Protein AF-A0A255YZM2-F1 (afdb_monomer_lite)

Secondary structure (DSSP, 8-state):
---STTS---SSHHHHHHHHTSHHHHHHHHHHHTTPPP-HHHHHTS-HHHHHHHHHHHHHHHHHHHTT-------TTS--HHHHHHHHHHHHHHHTTPPP--TTS--

Structure (mmCIF, N/CA/C/O backbone):
data_AF-A0A255YZM2-F1
#
_entry.id   AF-A0A255YZM2-F1
#
loop_
_atom_site.group_PDB
_atom_site.id
_atom_site.type_symbol
_atom_site.label_atom_id
_atom_site.label_alt_id
_atom_site.label_comp_id
_atom_site.label_asym_id
_atom_site.label_entity_id
_atom_site.label_seq_id
_atom_site.pdbx_PDB_ins_code
_atom_site.Cartn_x
_atom_site.Cartn_y
_atom_site.Cartn_z
_atom_site.occupancy
_atom_site.B_iso_or_equiv
_atom_site.auth_seq_id
_atom_site.auth_comp_id
_atom_site.auth_asym_id
_atom_site.auth_atom_id
_atom_site.pdbx_PDB_model_num
ATOM 1 N N . MET A 1 1 ? 19.046 4.125 -0.893 1.00 39.25 1 MET A N 1
ATOM 2 C CA . MET A 1 1 ? 17.591 4.327 -0.760 1.00 39.25 1 MET A CA 1
ATOM 3 C C . MET A 1 1 ? 17.367 5.173 0.485 1.00 39.25 1 MET A C 1
ATOM 5 O O . MET A 1 1 ? 17.692 4.719 1.576 1.00 39.25 1 MET A O 1
ATOM 9 N N . VAL A 1 2 ? 16.984 6.440 0.321 1.00 31.77 2 VAL A N 1
ATOM 10 C CA . VAL A 1 2 ? 16.687 7.323 1.462 1.00 31.77 2 VAL A CA 1
ATOM 11 C C . VAL A 1 2 ? 15.406 6.790 2.112 1.00 31.77 2 VAL A C 1
ATOM 13 O O . VAL A 1 2 ? 14.467 6.491 1.371 1.00 31.77 2 VAL A O 1
ATOM 16 N N . PRO A 1 3 ? 15.345 6.611 3.444 1.00 42.59 3 PRO A N 1
ATOM 17 C CA . PRO A 1 3 ? 14.096 6.255 4.102 1.00 42.59 3 PRO A CA 1
ATOM 18 C C . PRO A 1 3 ? 13.027 7.264 3.702 1.00 42.59 3 PRO A C 1
ATOM 20 O O . PRO A 1 3 ? 13.294 8.463 3.633 1.00 42.59 3 PRO A O 1
ATOM 23 N N . ASN A 1 4 ? 11.822 6.781 3.429 1.00 47.44 4 ASN A N 1
ATOM 24 C CA . ASN A 1 4 ? 10.697 7.574 2.938 1.00 47.44 4 ASN A CA 1
ATOM 25 C C . ASN A 1 4 ? 10.107 8.511 4.027 1.00 47.44 4 ASN A C 1
ATOM 27 O O . ASN A 1 4 ? 8.896 8.704 4.118 1.00 47.44 4 ASN A O 1
ATOM 31 N N . ASP A 1 5 ? 10.960 9.053 4.900 1.00 44.81 5 ASP A N 1
ATOM 32 C CA . ASP A 1 5 ? 10.618 9.798 6.114 1.00 44.81 5 ASP A CA 1
ATOM 33 C C . ASP A 1 5 ? 10.133 11.226 5.811 1.00 44.81 5 ASP A C 1
ATOM 35 O O . ASP A 1 5 ? 9.517 11.864 6.665 1.00 44.81 5 ASP A O 1
ATOM 39 N N . THR A 1 6 ? 10.355 11.728 4.591 1.00 40.88 6 THR A N 1
ATOM 40 C CA . THR A 1 6 ? 9.929 13.066 4.144 1.00 40.88 6 THR A CA 1
ATOM 41 C C . THR A 1 6 ? 8.628 13.073 3.340 1.00 40.88 6 THR A C 1
ATOM 43 O O . THR A 1 6 ? 8.040 14.141 3.152 1.00 40.88 6 THR A O 1
ATOM 46 N N . ILE A 1 7 ? 8.113 11.918 2.895 1.00 57.06 7 ILE A N 1
ATOM 47 C CA . ILE A 1 7 ? 6.817 11.861 2.206 1.00 57.06 7 ILE A CA 1
ATOM 48 C C . ILE A 1 7 ? 5.698 11.756 3.244 1.00 57.06 7 ILE A C 1
ATOM 50 O O . ILE A 1 7 ? 5.440 10.706 3.839 1.00 57.06 7 ILE A O 1
ATOM 54 N N . HIS A 1 8 ? 4.972 12.858 3.437 1.00 65.81 8 HIS A N 1
ATOM 55 C CA . HIS A 1 8 ? 3.770 12.865 4.264 1.00 65.81 8 HIS A CA 1
ATOM 56 C C . HIS A 1 8 ? 2.716 11.906 3.686 1.00 65.81 8 HIS A C 1
ATOM 58 O O . HIS A 1 8 ? 2.085 12.170 2.662 1.00 65.81 8 HIS A O 1
ATOM 64 N N . GLY A 1 9 ? 2.512 10.770 4.356 1.00 75.88 9 GLY A N 1
ATOM 65 C CA . GLY A 1 9 ? 1.478 9.810 3.977 1.00 75.88 9 GLY A CA 1
ATOM 66 C C . GLY A 1 9 ? 0.060 10.393 4.070 1.00 75.88 9 GLY A C 1
ATOM 67 O O . GLY A 1 9 ? -0.192 11.399 4.729 1.00 75.88 9 GLY A O 1
ATOM 68 N N . ALA A 1 10 ? -0.913 9.733 3.441 1.00 84.12 10 ALA A N 1
ATOM 69 C CA . ALA A 1 10 ? -2.289 10.230 3.390 1.00 84.12 10 ALA A CA 1
ATOM 70 C C . ALA A 1 10 ? -2.956 10.345 4.782 1.00 84.12 10 ALA A C 1
ATOM 72 O O . ALA A 1 10 ? -2.910 9.402 5.577 1.00 84.12 10 ALA A O 1
ATOM 73 N N . CYS A 1 11 ? -3.640 11.470 5.033 1.00 88.19 11 CYS A N 1
ATOM 74 C CA . CYS A 1 11 ? -4.414 11.753 6.261 1.00 88.19 11 CYS A CA 1
ATOM 75 C C . CYS A 1 11 ? -5.934 11.544 6.100 1.00 88.19 11 CYS A C 1
ATOM 77 O O . CYS A 1 11 ? -6.710 11.808 7.018 1.00 88.19 11 CYS A O 1
ATOM 79 N N . SER A 1 12 ? -6.386 11.088 4.928 1.00 89.44 12 SER A N 1
ATOM 80 C CA . SER A 1 12 ? -7.781 10.714 4.676 1.00 89.44 12 SER A CA 1
ATOM 81 C C . SER A 1 12 ? -7.882 9.620 3.611 1.00 89.44 12 SER A C 1
ATOM 83 O O . SER A 1 12 ? -6.973 9.461 2.791 1.00 89.44 12 SER A O 1
ATOM 85 N N . TRP A 1 13 ? -9.020 8.915 3.558 1.00 91.50 13 TRP A N 1
ATOM 86 C CA . TRP A 1 13 ? -9.316 7.985 2.460 1.00 91.50 13 TRP A CA 1
ATOM 87 C C . TRP A 1 13 ? -9.291 8.677 1.093 1.00 91.50 13 TRP A C 1
ATOM 89 O O . TRP A 1 13 ? -8.749 8.129 0.139 1.00 91.50 13 TRP A O 1
ATOM 99 N N . ARG A 1 14 ? -9.843 9.895 0.993 1.00 91.12 14 ARG A N 1
ATOM 100 C CA . ARG A 1 14 ? -9.884 10.651 -0.267 1.00 91.12 14 ARG A CA 1
ATOM 101 C C . ARG A 1 14 ? -8.474 10.882 -0.817 1.00 91.12 14 ARG A C 1
ATOM 103 O O . ARG A 1 14 ? -8.252 10.643 -1.998 1.00 91.12 14 ARG A O 1
ATOM 110 N N . SER A 1 15 ? -7.536 11.274 0.044 1.00 89.75 15 SER A N 1
ATOM 111 C CA . SER A 1 15 ? -6.128 11.468 -0.323 1.00 89.75 15 SER A CA 1
ATOM 112 C C . SER A 1 15 ? -5.430 10.141 -0.653 1.00 89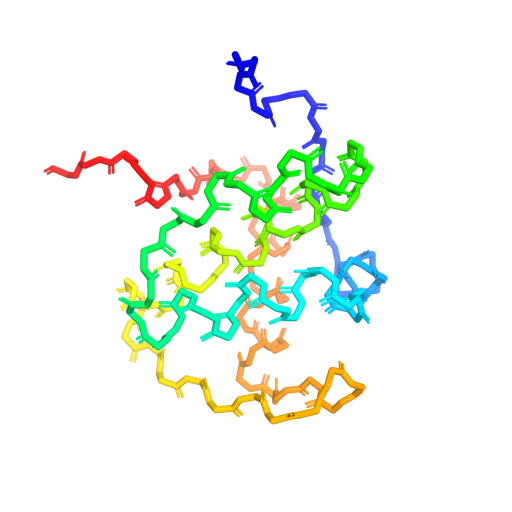.75 15 SER A C 1
ATOM 114 O O . SER A 1 15 ? -4.664 10.069 -1.607 1.00 89.75 15 SER A O 1
ATOM 116 N N . ALA A 1 16 ? -5.718 9.069 0.095 1.00 91.62 16 ALA A N 1
ATOM 117 C CA . ALA A 1 16 ? -5.111 7.755 -0.133 1.00 91.62 16 ALA A CA 1
ATOM 118 C C . ALA A 1 16 ? -5.591 7.089 -1.433 1.00 91.62 16 ALA A C 1
ATOM 120 O O . ALA A 1 16 ? -4.822 6.393 -2.091 1.00 91.62 16 ALA A O 1
ATOM 121 N N . ARG A 1 17 ? -6.855 7.303 -1.818 1.00 91.62 17 ARG A N 1
ATOM 122 C CA . ARG A 1 17 ? -7.507 6.607 -2.936 1.00 91.62 17 ARG A CA 1
ATOM 123 C C . ARG A 1 17 ? -6.738 6.736 -4.251 1.00 91.62 17 ARG A C 1
ATOM 125 O O . ARG A 1 17 ? -6.666 5.761 -4.987 1.00 91.62 17 ARG A O 1
ATOM 132 N N . GLN A 1 18 ? -6.157 7.902 -4.536 1.00 87.25 18 GLN A N 1
ATOM 133 C CA . GLN A 1 18 ? -5.380 8.112 -5.764 1.00 87.25 18 GLN A CA 1
ATOM 134 C C . GLN A 1 18 ? -4.163 7.182 -5.841 1.00 87.25 18 GLN A C 1
ATOM 136 O O . GLN A 1 18 ? -3.906 6.595 -6.886 1.00 87.25 18 GLN A O 1
ATOM 141 N N . ALA A 1 19 ? -3.455 7.005 -4.723 1.00 90.81 19 ALA A N 1
ATOM 142 C CA . ALA A 1 19 ? -2.335 6.077 -4.631 1.00 90.81 19 ALA A CA 1
ATOM 143 C C . ALA A 1 19 ? -2.803 4.621 -4.738 1.00 90.81 19 ALA A C 1
ATOM 145 O O . ALA A 1 19 ? -2.242 3.846 -5.502 1.00 90.81 19 ALA A O 1
ATOM 146 N N . VAL A 1 20 ? -3.861 4.275 -4.000 1.00 93.69 20 VAL A N 1
ATOM 147 C CA . VAL A 1 20 ? -4.385 2.905 -3.892 1.00 93.69 20 VAL A CA 1
ATOM 148 C C . VAL A 1 20 ? -4.894 2.392 -5.237 1.00 93.69 20 VAL A C 1
ATOM 150 O O . VAL A 1 20 ? -4.661 1.246 -5.590 1.00 93.69 20 VAL A O 1
ATOM 153 N N . CYS A 1 21 ? -5.567 3.232 -6.021 1.00 92.56 21 CYS A N 1
ATOM 154 C CA . CYS A 1 21 ? -6.082 2.833 -7.331 1.00 92.56 21 CYS A CA 1
ATOM 155 C C . CYS A 1 21 ? -5.005 2.793 -8.434 1.00 92.56 21 CYS A C 1
ATOM 157 O O . CYS A 1 21 ? -5.325 2.444 -9.573 1.00 92.56 21 CYS A O 1
ATOM 159 N N . HIS A 1 22 ? -3.753 3.148 -8.128 1.00 94.69 22 HIS A N 1
ATOM 160 C CA . HIS A 1 22 ? -2.655 3.080 -9.085 1.00 94.69 22 HIS A CA 1
ATOM 161 C C . HIS A 1 22 ? -2.307 1.625 -9.424 1.00 94.69 22 HIS A C 1
ATOM 163 O O . HIS A 1 22 ? -2.304 0.760 -8.550 1.00 94.69 22 HIS A O 1
ATOM 169 N N . HIS A 1 23 ? -1.971 1.349 -10.686 1.00 95.56 23 HIS A N 1
ATOM 170 C CA . HIS A 1 23 ? -1.688 -0.015 -11.136 1.00 95.56 23 HIS A CA 1
ATOM 171 C C . HIS A 1 23 ? -0.479 -0.620 -10.395 1.00 95.56 23 HIS A C 1
ATOM 173 O O . HIS A 1 23 ? -0.608 -1.698 -9.830 1.00 95.56 23 HIS A O 1
ATOM 179 N N . ALA A 1 24 ? 0.636 0.114 -10.284 1.00 95.50 24 ALA A N 1
ATOM 180 C CA . ALA A 1 24 ? 1.826 -0.352 -9.569 1.00 95.50 24 ALA A CA 1
ATOM 181 C C . ALA A 1 24 ? 1.552 -0.633 -8.079 1.00 95.50 24 ALA A C 1
ATOM 183 O O . ALA A 1 24 ? 2.035 -1.625 -7.540 1.00 95.50 24 ALA A O 1
ATOM 184 N N . PHE A 1 25 ? 0.701 0.175 -7.430 1.00 96.00 25 PHE A N 1
ATOM 185 C CA . PHE A 1 25 ? 0.270 -0.073 -6.050 1.00 96.00 25 PHE A CA 1
ATOM 186 C C . PHE A 1 25 ? -0.490 -1.393 -5.932 1.00 96.00 25 PHE A C 1
ATOM 188 O O . PHE A 1 25 ? -0.210 -2.198 -5.044 1.00 96.00 25 PHE A O 1
ATOM 195 N N . HIS A 1 26 ? -1.457 -1.616 -6.826 1.00 96.69 26 HIS A N 1
ATOM 196 C CA . HIS A 1 26 ? -2.237 -2.852 -6.853 1.00 96.69 26 HIS A CA 1
ATOM 197 C C . HIS A 1 26 ? -1.340 -4.072 -7.084 1.00 96.69 26 HIS A C 1
ATOM 199 O O . HIS A 1 26 ? -1.462 -5.041 -6.336 1.00 96.69 26 HIS A O 1
ATOM 205 N N . THR A 1 27 ? -0.398 -3.991 -8.029 1.00 95.75 27 THR A N 1
ATOM 206 C CA . THR A 1 27 ? 0.601 -5.039 -8.281 1.00 95.75 27 THR A CA 1
ATOM 207 C C . THR A 1 27 ? 1.392 -5.359 -7.017 1.00 95.75 27 THR A C 1
ATOM 209 O O . THR A 1 27 ? 1.346 -6.494 -6.547 1.00 95.75 27 THR A O 1
ATOM 212 N N . GLY A 1 28 ? 2.027 -4.357 -6.398 1.00 95.62 28 GLY A N 1
ATOM 213 C CA . GLY A 1 28 ? 2.822 -4.565 -5.186 1.00 95.62 28 GLY A CA 1
ATOM 214 C C . GLY A 1 28 ? 2.008 -5.176 -4.046 1.00 95.62 28 GLY A C 1
ATOM 215 O O . GLY A 1 28 ? 2.446 -6.132 -3.405 1.00 95.62 28 GLY A O 1
ATOM 216 N N . PHE A 1 29 ? 0.781 -4.697 -3.833 1.00 96.56 29 PHE A N 1
ATOM 217 C CA . PHE A 1 29 ? -0.102 -5.253 -2.809 1.00 96.56 29 PHE A CA 1
ATOM 218 C C . PHE A 1 29 ? -0.428 -6.732 -3.060 1.00 96.56 29 PHE A C 1
ATOM 220 O O . PHE A 1 29 ? -0.312 -7.552 -2.149 1.00 96.56 29 PHE A O 1
ATOM 227 N N . VAL A 1 30 ? -0.843 -7.086 -4.281 1.00 95.75 30 VAL A N 1
ATOM 228 C CA . VAL A 1 30 ? -1.229 -8.464 -4.629 1.00 95.75 30 VAL A CA 1
ATOM 229 C C . VAL A 1 30 ? -0.043 -9.415 -4.514 1.00 95.75 30 VAL A C 1
ATOM 231 O O . VAL A 1 30 ? -0.197 -10.517 -3.982 1.00 95.75 30 VAL A O 1
ATOM 234 N N . GLU A 1 31 ? 1.134 -9.001 -4.974 1.00 95.25 31 GLU A N 1
ATOM 235 C CA . GLU A 1 31 ? 2.343 -9.816 -4.898 1.00 95.25 31 GLU A CA 1
ATOM 236 C C . GLU A 1 31 ? 2.765 -10.083 -3.455 1.00 95.25 31 GLU A C 1
ATOM 238 O O . GLU A 1 31 ? 2.958 -11.242 -3.086 1.00 95.25 31 GLU A O 1
ATOM 243 N N . ALA A 1 32 ? 2.815 -9.047 -2.614 1.00 94.50 32 ALA A N 1
ATOM 244 C CA . ALA A 1 32 ? 3.154 -9.198 -1.200 1.00 94.50 32 ALA A CA 1
ATOM 245 C C . ALA A 1 32 ? 2.101 -10.010 -0.421 1.00 94.50 32 ALA A C 1
ATOM 247 O O . ALA A 1 32 ? 2.452 -10.849 0.408 1.00 94.50 32 ALA A O 1
ATOM 248 N N . MET A 1 33 ? 0.805 -9.834 -0.709 1.00 95.06 33 MET A N 1
ATOM 249 C CA . MET A 1 33 ? -0.245 -10.682 -0.125 1.00 95.06 33 MET A CA 1
ATOM 250 C C . MET A 1 33 ? -0.114 -12.152 -0.538 1.00 95.06 33 MET A C 1
ATOM 252 O O . MET A 1 33 ? -0.511 -13.025 0.229 1.00 95.06 33 MET A O 1
ATOM 256 N N . SER A 1 34 ? 0.455 -12.420 -1.716 1.00 93.38 34 SER A N 1
ATOM 257 C CA . SER A 1 34 ? 0.681 -13.768 -2.253 1.00 93.38 34 SER A CA 1
ATOM 258 C C . SER A 1 34 ? 2.051 -14.350 -1.881 1.00 93.38 34 SER A C 1
ATOM 260 O O . SER A 1 34 ? 2.466 -15.327 -2.499 1.00 93.38 34 SER A O 1
ATOM 262 N N . ASP A 1 35 ? 2.770 -13.742 -0.930 1.00 91.94 35 ASP A N 1
ATOM 263 C CA . ASP A 1 35 ? 4.126 -14.144 -0.517 1.00 91.94 35 ASP A CA 1
ATOM 264 C C . ASP A 1 35 ? 5.156 -14.179 -1.656 1.00 91.94 35 ASP A C 1
ATOM 266 O O . ASP A 1 35 ? 6.187 -14.848 -1.568 1.00 91.94 35 ASP A O 1
ATOM 270 N N . LYS A 1 36 ? 4.925 -13.419 -2.732 1.00 93.00 36 LYS A N 1
ATOM 271 C CA . LYS A 1 36 ? 5.936 -13.278 -3.777 1.00 93.00 36 LYS A CA 1
ATOM 272 C C . LYS A 1 36 ? 7.091 -12.420 -3.260 1.00 93.00 36 LYS A C 1
ATOM 274 O O . LYS A 1 36 ? 6.833 -11.382 -2.637 1.00 93.00 36 LYS A O 1
ATOM 279 N N . PRO A 1 37 ? 8.352 -12.798 -3.532 1.00 90.00 37 PRO A N 1
ATOM 280 C CA . PRO A 1 37 ? 9.504 -11.985 -3.169 1.00 90.00 37 PRO A CA 1
ATOM 281 C C . PRO A 1 37 ? 9.479 -10.631 -3.888 1.00 90.00 37 PRO A C 1
ATOM 283 O O . PRO A 1 37 ? 8.657 -10.378 -4.771 1.00 90.00 37 PRO A O 1
ATOM 286 N N . PHE A 1 38 ? 10.353 -9.727 -3.457 1.00 86.38 38 PHE A N 1
ATOM 287 C CA . PHE A 1 38 ? 10.527 -8.441 -4.118 1.00 86.38 38 PHE A CA 1
ATOM 288 C C . PHE A 1 38 ? 11.291 -8.654 -5.435 1.00 86.38 38 PHE A C 1
ATOM 290 O O . PHE A 1 38 ? 12.416 -9.147 -5.413 1.00 86.38 38 PHE A O 1
ATOM 297 N N . ASP A 1 39 ? 10.675 -8.315 -6.568 1.00 83.56 39 ASP A N 1
ATOM 298 C CA . ASP A 1 39 ? 11.304 -8.407 -7.889 1.00 83.56 39 ASP A CA 1
ATOM 299 C C . ASP A 1 39 ? 12.027 -7.096 -8.234 1.00 83.56 39 ASP A C 1
ATOM 301 O O . ASP A 1 39 ? 11.410 -6.108 -8.633 1.00 83.56 39 ASP A O 1
ATOM 305 N N . TYR A 1 40 ? 13.346 -7.083 -8.037 1.00 86.69 40 TYR A N 1
ATOM 306 C CA . TYR A 1 40 ? 14.188 -5.919 -8.321 1.00 86.69 40 TYR A CA 1
ATOM 307 C C . TYR A 1 40 ? 14.322 -5.636 -9.819 1.00 86.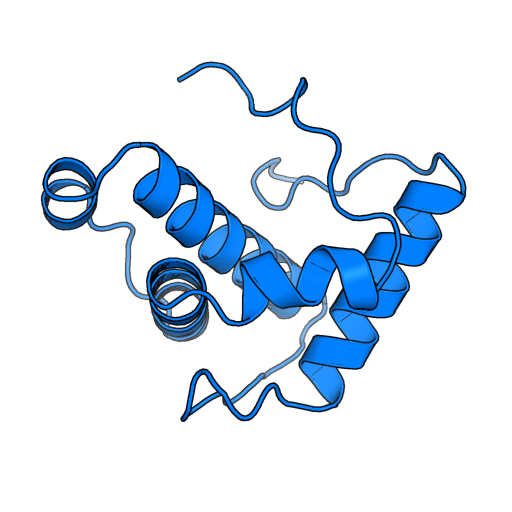69 40 TYR A C 1
ATOM 309 O O . TYR A 1 40 ? 14.379 -4.475 -10.209 1.00 86.69 40 TYR A O 1
ATOM 317 N N . ALA A 1 41 ? 14.299 -6.668 -10.666 1.00 88.62 41 ALA A N 1
ATOM 318 C CA . ALA A 1 41 ? 14.389 -6.479 -12.111 1.00 88.62 41 ALA A CA 1
ATOM 319 C C . ALA A 1 41 ? 13.118 -5.812 -12.656 1.00 88.62 41 ALA A C 1
ATOM 321 O O . ALA A 1 41 ? 13.192 -4.918 -13.499 1.00 88.62 41 ALA A O 1
ATOM 322 N N . ALA A 1 42 ? 11.949 -6.202 -12.137 1.00 86.19 42 ALA A N 1
ATOM 323 C CA . ALA A 1 42 ? 10.699 -5.517 -12.446 1.00 86.19 42 ALA A CA 1
ATOM 324 C C . ALA A 1 42 ? 10.691 -4.072 -11.922 1.00 86.19 42 ALA A C 1
ATOM 326 O O . ALA A 1 42 ? 10.171 -3.191 -12.604 1.00 86.19 42 ALA A O 1
ATOM 327 N N . LEU A 1 43 ? 11.271 -3.820 -10.741 1.00 86.81 43 LEU A N 1
ATOM 328 C CA . LEU A 1 43 ? 11.369 -2.478 -10.160 1.00 86.81 43 LEU A CA 1
ATOM 329 C C . LEU A 1 43 ? 12.227 -1.538 -11.024 1.00 86.81 43 LEU A C 1
ATOM 331 O O . LEU A 1 43 ? 11.815 -0.407 -11.277 1.00 86.81 43 LEU A O 1
ATOM 335 N N . ASP A 1 44 ? 13.371 -2.009 -11.525 1.00 91.00 44 ASP A N 1
ATOM 336 C CA . ASP A 1 44 ? 14.288 -1.213 -12.357 1.00 91.00 44 ASP A CA 1
ATOM 337 C C . ASP A 1 44 ? 13.665 -0.781 -13.695 1.00 91.00 44 ASP A C 1
ATOM 339 O O . ASP A 1 44 ? 14.069 0.222 -14.283 1.00 91.00 44 ASP A O 1
ATOM 343 N N . ALA A 1 45 ? 12.650 -1.508 -14.170 1.00 93.06 45 ALA A N 1
ATOM 344 C CA . ALA A 1 45 ? 11.890 -1.149 -15.365 1.00 93.06 45 ALA A CA 1
ATOM 345 C C . ALA A 1 45 ? 10.786 -0.100 -15.106 1.00 93.06 45 ALA A C 1
ATOM 347 O O . ALA A 1 45 ? 10.192 0.408 -16.060 1.00 93.06 45 ALA A O 1
ATOM 348 N N . MET A 1 46 ? 10.483 0.214 -13.842 1.00 94.81 46 MET A N 1
ATOM 349 C CA . MET A 1 46 ? 9.454 1.180 -13.449 1.00 94.81 46 MET A CA 1
ATOM 350 C C . MET A 1 46 ? 10.024 2.595 -13.327 1.00 94.81 46 MET A C 1
ATOM 352 O O . MET A 1 46 ? 11.165 2.796 -12.910 1.00 94.81 46 MET A O 1
ATOM 356 N N . THR A 1 47 ? 9.192 3.602 -13.594 1.00 94.94 47 THR A N 1
ATOM 357 C CA . THR A 1 47 ? 9.509 4.991 -13.224 1.00 94.94 47 THR A CA 1
ATOM 358 C C . THR A 1 47 ? 9.630 5.137 -11.704 1.00 94.94 47 THR A C 1
ATOM 360 O O . THR A 1 47 ? 8.969 4.422 -10.956 1.00 94.94 47 THR A O 1
ATOM 363 N N . GLU A 1 48 ? 10.383 6.123 -11.214 1.00 92.62 48 GLU A N 1
ATOM 364 C CA . GLU A 1 48 ? 10.510 6.389 -9.767 1.00 92.62 48 GLU A CA 1
ATOM 365 C C . GLU A 1 48 ? 9.141 6.547 -9.071 1.00 92.62 48 GLU A C 1
ATOM 367 O O . GLU A 1 48 ? 8.903 6.044 -7.971 1.00 92.62 48 GLU A O 1
ATOM 372 N N . TYR A 1 49 ? 8.184 7.196 -9.742 1.00 91.81 49 TYR A N 1
ATOM 373 C CA . TYR A 1 49 ? 6.819 7.316 -9.236 1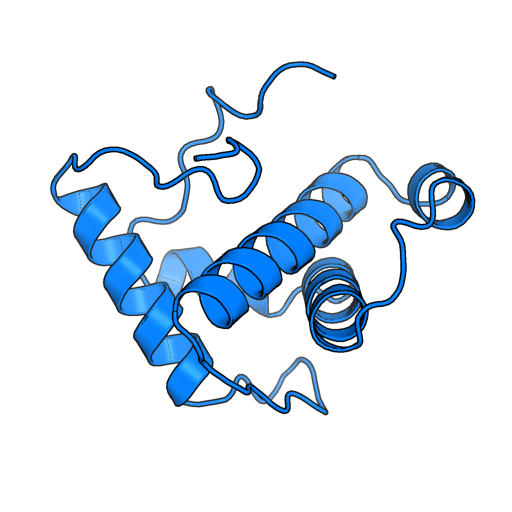.00 91.81 49 TYR A CA 1
ATOM 374 C C . TYR A 1 49 ? 6.124 5.952 -9.096 1.00 91.81 49 TYR A C 1
ATOM 376 O O . TYR A 1 49 ? 5.460 5.694 -8.089 1.00 91.81 49 TYR A O 1
ATOM 384 N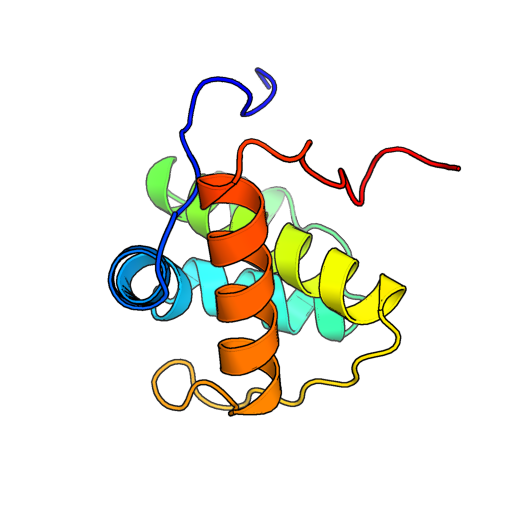 N . GLU A 1 50 ? 6.271 5.070 -10.082 1.00 94.75 50 GLU A N 1
ATOM 385 C CA . GLU A 1 50 ? 5.735 3.708 -10.039 1.00 94.75 50 GLU A CA 1
ATOM 386 C C . GLU A 1 50 ? 6.411 2.855 -8.971 1.00 94.75 50 GLU A C 1
ATOM 388 O O . GLU A 1 50 ? 5.696 2.161 -8.247 1.00 94.75 50 GLU A O 1
ATOM 393 N N . GLN A 1 51 ? 7.731 2.971 -8.807 1.00 93.50 51 GLN A N 1
ATOM 394 C CA . GLN A 1 51 ? 8.480 2.296 -7.746 1.00 93.50 51 GLN A CA 1
ATOM 395 C C . GLN A 1 51 ? 7.913 2.670 -6.373 1.00 93.50 51 GLN A C 1
ATOM 397 O O . GLN A 1 51 ? 7.483 1.796 -5.618 1.00 93.50 51 GLN A O 1
ATOM 402 N N . HIS A 1 52 ? 7.747 3.969 -6.099 1.00 91.00 52 HIS A N 1
ATOM 403 C CA . HIS A 1 52 ? 7.113 4.429 -4.863 1.00 91.00 52 HIS A CA 1
ATOM 404 C C . HIS A 1 52 ? 5.690 3.882 -4.691 1.00 91.00 52 HIS A C 1
ATOM 406 O O . HIS A 1 52 ? 5.270 3.561 -3.577 1.00 91.00 52 HIS A O 1
ATOM 412 N N . ARG A 1 53 ? 4.895 3.785 -5.763 1.00 93.62 53 ARG A N 1
ATOM 413 C CA . ARG A 1 53 ? 3.539 3.213 -5.684 1.00 93.62 53 ARG A CA 1
ATOM 414 C C . ARG A 1 53 ? 3.573 1.719 -5.387 1.00 93.62 53 ARG A C 1
ATOM 416 O O . ARG A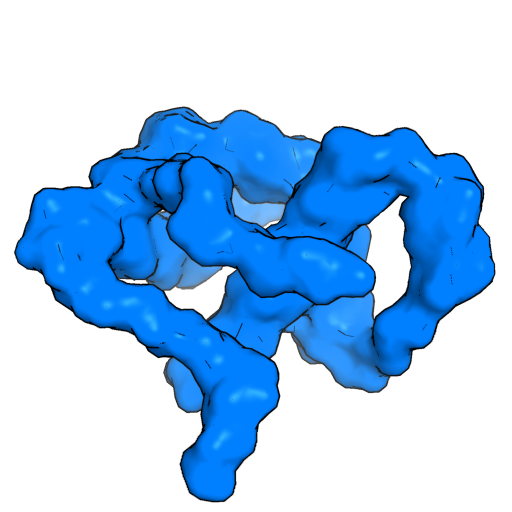 1 53 ? 2.802 1.277 -4.536 1.00 93.62 53 ARG A O 1
ATOM 423 N N . TYR A 1 54 ? 4.448 0.978 -6.049 1.00 94.56 54 TYR A N 1
ATOM 424 C CA . TYR A 1 54 ? 4.650 -0.450 -5.849 1.00 94.56 54 TYR A CA 1
ATOM 425 C C . TYR A 1 54 ? 5.089 -0.763 -4.415 1.00 94.56 54 TYR A C 1
ATOM 427 O O . TYR A 1 54 ? 4.438 -1.558 -3.732 1.00 94.56 54 TYR A O 1
ATOM 435 N N . GLU A 1 55 ? 6.101 -0.058 -3.909 1.00 92.31 55 GLU A N 1
ATOM 436 C CA . GLU A 1 55 ? 6.587 -0.196 -2.533 1.00 92.31 55 GLU A CA 1
ATOM 437 C C . GLU A 1 55 ? 5.501 0.109 -1.498 1.00 92.31 55 GLU A C 1
ATOM 439 O O . GLU A 1 55 ? 5.298 -0.676 -0.571 1.00 92.31 55 GLU A O 1
ATOM 444 N N . ASN A 1 56 ? 4.733 1.189 -1.694 1.00 92.06 56 ASN A N 1
ATOM 445 C CA . ASN A 1 56 ? 3.587 1.521 -0.841 1.00 92.06 56 ASN A CA 1
ATOM 446 C C . ASN A 1 56 ? 2.539 0.392 -0.809 1.00 92.06 56 ASN A C 1
ATOM 448 O O . ASN A 1 56 ? 1.946 0.122 0.239 1.00 92.06 56 ASN A O 1
ATOM 452 N N . GLY A 1 57 ? 2.293 -0.258 -1.951 1.00 94.75 57 GLY A N 1
ATOM 453 C CA . GLY A 1 57 ? 1.395 -1.408 -2.048 1.00 94.75 57 GLY A CA 1
ATOM 454 C C . GLY A 1 57 ? 1.895 -2.592 -1.222 1.00 94.75 57 GLY A C 1
ATOM 455 O O . GLY A 1 57 ? 1.129 -3.170 -0.446 1.00 94.75 57 GLY A O 1
ATOM 456 N N . ARG A 1 58 ? 3.191 -2.910 -1.333 1.00 94.75 58 ARG A N 1
ATOM 457 C CA . ARG A 1 58 ? 3.834 -3.981 -0.557 1.00 94.75 58 ARG A CA 1
ATOM 458 C C . ARG A 1 58 ? 3.831 -3.692 0.941 1.00 94.75 58 ARG A C 1
ATOM 460 O O . ARG A 1 58 ? 3.444 -4.561 1.715 1.00 94.75 58 ARG A O 1
ATOM 467 N N . GLU A 1 59 ? 4.205 -2.479 1.349 1.00 92.44 59 GLU A N 1
ATOM 468 C CA . GLU A 1 59 ? 4.189 -2.052 2.757 1.00 92.44 59 GLU A CA 1
ATOM 469 C C . GLU A 1 59 ? 2.794 -2.242 3.360 1.00 92.44 59 GLU A C 1
ATOM 471 O O . GLU A 1 59 ? 2.642 -2.853 4.418 1.00 92.44 59 GLU A O 1
ATOM 476 N N . LEU A 1 60 ? 1.752 -1.794 2.653 1.00 93.81 60 LEU A N 1
ATOM 477 C CA . LEU A 1 60 ? 0.385 -1.926 3.141 1.00 93.81 60 LEU A CA 1
ATOM 478 C C . LEU A 1 60 ? -0.070 -3.391 3.232 1.00 93.81 60 LEU A C 1
ATOM 480 O O . LEU A 1 60 ? -0.787 -3.748 4.167 1.00 93.81 60 LEU A O 1
ATOM 484 N N . ALA A 1 61 ? 0.338 -4.246 2.291 1.00 95.25 61 ALA A N 1
ATOM 485 C CA . ALA A 1 61 ? 0.076 -5.682 2.370 1.00 95.25 61 ALA A CA 1
ATOM 486 C C . ALA A 1 61 ? 0.737 -6.307 3.608 1.00 95.25 61 ALA A C 1
ATOM 488 O O . ALA A 1 61 ? 0.092 -7.075 4.324 1.00 95.25 61 ALA A O 1
ATOM 489 N N . TRP A 1 62 ? 1.979 -5.929 3.921 1.00 92.12 62 TRP A N 1
ATOM 490 C CA . TRP A 1 62 ? 2.655 -6.373 5.142 1.00 92.12 62 TRP A CA 1
ATOM 491 C C . TRP A 1 62 ? 1.937 -5.916 6.409 1.00 92.12 62 TRP A C 1
ATOM 493 O O . TRP A 1 62 ? 1.699 -6.737 7.297 1.00 92.12 62 TRP A O 1
ATOM 503 N N . GLU A 1 63 ? 1.520 -4.650 6.483 1.00 92.50 63 GLU A N 1
ATOM 504 C CA . GLU A 1 63 ? 0.722 -4.155 7.610 1.00 92.50 63 GLU A CA 1
ATOM 505 C C . GLU A 1 63 ? -0.601 -4.939 7.757 1.00 92.50 63 GLU A C 1
ATOM 507 O O . GLU A 1 63 ? -0.981 -5.315 8.869 1.00 92.50 63 GLU A O 1
ATOM 512 N N . CYS A 1 64 ? -1.283 -5.253 6.645 1.00 94.06 64 CYS A N 1
ATOM 513 C CA . CYS A 1 64 ? -2.498 -6.078 6.659 1.00 94.06 64 CYS A CA 1
ATOM 514 C C . CYS A 1 64 ? -2.219 -7.487 7.200 1.00 94.06 64 CYS A C 1
ATOM 516 O O . CYS A 1 64 ? -2.966 -7.977 8.049 1.00 94.06 64 CYS A O 1
ATOM 518 N N . ARG A 1 65 ? -1.127 -8.126 6.764 1.00 91.62 65 ARG A N 1
ATOM 519 C CA . ARG A 1 65 ? -0.716 -9.456 7.243 1.00 91.62 65 ARG A CA 1
ATOM 520 C C . ARG A 1 65 ? -0.384 -9.451 8.734 1.00 91.62 65 ARG A C 1
ATOM 522 O O . ARG A 1 65 ? -0.835 -10.341 9.452 1.00 91.62 65 ARG A O 1
ATOM 529 N N . GLN A 1 66 ? 0.330 -8.436 9.224 1.00 90.56 66 GLN A N 1
ATOM 530 C CA . GLN A 1 66 ? 0.608 -8.270 10.659 1.00 90.56 66 GLN A CA 1
ATOM 531 C C . GLN A 1 66 ? -0.680 -8.087 11.473 1.00 90.56 66 GLN A C 1
ATOM 533 O O . GLN A 1 66 ? -0.803 -8.623 12.574 1.00 90.56 66 GLN A O 1
ATOM 538 N N . ALA A 1 67 ? -1.672 -7.401 10.902 1.00 90.56 67 ALA A N 1
ATOM 539 C CA . ALA A 1 67 ? -3.017 -7.287 11.459 1.00 90.56 67 ALA A CA 1
ATOM 540 C C . ALA A 1 67 ? -3.887 -8.548 11.257 1.00 90.56 67 ALA A C 1
ATOM 542 O O . ALA A 1 67 ? -5.063 -8.534 11.618 1.00 90.56 67 ALA A O 1
ATOM 543 N N . ARG A 1 68 ? -3.332 -9.635 10.697 1.00 92.88 68 ARG A N 1
ATOM 544 C CA . ARG A 1 68 ? -4.023 -10.897 10.372 1.00 92.88 68 ARG A CA 1
ATOM 545 C C . ARG A 1 68 ? -5.229 -10.714 9.438 1.00 92.88 68 ARG A C 1
ATOM 547 O O . ARG A 1 68 ? -6.193 -11.473 9.501 1.00 92.88 68 ARG A O 1
ATOM 554 N N . LEU A 1 69 ? -5.175 -9.715 8.557 1.00 93.69 69 LEU A N 1
ATOM 555 C CA . LEU A 1 69 ? -6.188 -9.464 7.536 1.00 93.69 69 LEU A CA 1
ATOM 556 C C . LEU A 1 69 ? -5.840 -10.211 6.246 1.00 93.69 69 LEU A C 1
ATOM 558 O O . LEU A 1 69 ? -4.833 -9.926 5.600 1.00 93.69 69 LEU A O 1
ATOM 562 N N . ILE A 1 70 ? -6.718 -11.126 5.833 1.00 89.56 70 ILE A N 1
ATOM 563 C CA . ILE A 1 70 ? -6.633 -11.792 4.530 1.00 89.56 70 ILE A CA 1
ATOM 564 C C . ILE A 1 70 ? -7.498 -11.011 3.542 1.00 89.56 70 ILE A C 1
ATOM 566 O O . ILE A 1 70 ? -8.727 -11.057 3.591 1.00 89.56 70 ILE A O 1
ATOM 570 N N . ILE A 1 71 ? -6.854 -10.269 2.643 1.00 93.88 71 ILE A N 1
ATOM 571 C CA . ILE A 1 71 ? -7.533 -9.418 1.663 1.00 93.88 71 ILE A CA 1
ATOM 572 C C . ILE A 1 71 ? -7.348 -9.990 0.264 1.00 93.88 71 ILE A C 1
ATOM 574 O O . ILE A 1 71 ? -6.253 -9.973 -0.292 1.00 93.88 71 ILE A O 1
ATOM 578 N N . ARG A 1 72 ? -8.452 -10.437 -0.340 1.00 92.44 72 ARG A N 1
ATOM 579 C CA . ARG A 1 72 ? -8.498 -10.806 -1.757 1.00 92.44 72 ARG A CA 1
ATOM 580 C C . ARG A 1 72 ? -8.912 -9.592 -2.584 1.00 92.44 72 ARG A C 1
ATOM 582 O O . ARG A 1 72 ? -10.050 -9.138 -2.486 1.00 92.44 72 ARG A O 1
ATOM 589 N N . TRP A 1 73 ? -8.002 -9.081 -3.410 1.00 94.81 73 TRP A N 1
ATOM 590 C CA . TRP A 1 73 ? -8.234 -7.890 -4.229 1.00 94.81 73 TRP A CA 1
ATOM 591 C C . TRP A 1 73 ? -7.929 -8.158 -5.706 1.00 94.81 73 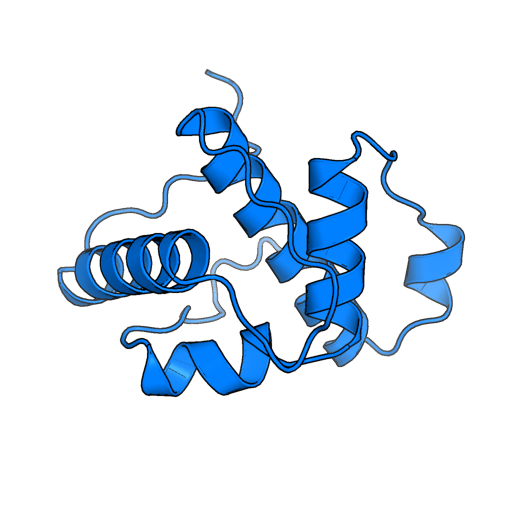TRP A C 1
ATOM 593 O O . TRP A 1 73 ? -6.805 -8.001 -6.173 1.00 94.81 73 TRP A O 1
ATOM 603 N N . THR A 1 74 ? -8.947 -8.592 -6.449 1.00 90.00 74 THR A N 1
ATOM 604 C CA . THR A 1 74 ? -8.792 -9.082 -7.831 1.00 90.00 74 THR A CA 1
ATOM 605 C C . THR A 1 74 ? -8.708 -7.976 -8.877 1.00 90.00 74 THR A C 1
ATOM 607 O O . THR A 1 74 ? -7.991 -8.126 -9.860 1.00 90.00 74 THR A O 1
ATOM 610 N N . ARG A 1 75 ? -9.428 -6.865 -8.687 1.00 89.56 75 ARG A N 1
ATOM 611 C CA . ARG A 1 75 ? -9.459 -5.745 -9.634 1.00 89.56 75 ARG A CA 1
ATOM 612 C C . ARG A 1 75 ? -9.090 -4.433 -8.952 1.00 89.56 75 ARG A C 1
ATOM 614 O O . ARG A 1 75 ? -9.732 -4.058 -7.973 1.00 89.56 75 ARG A O 1
ATOM 621 N N . ARG A 1 76 ? -8.117 -3.700 -9.506 1.00 88.56 76 ARG A N 1
ATOM 622 C CA . ARG A 1 76 ? -7.588 -2.441 -8.936 1.00 88.56 76 ARG A CA 1
ATOM 623 C C . ARG A 1 76 ? -8.644 -1.362 -8.661 1.00 88.56 76 ARG A C 1
ATOM 625 O O . ARG A 1 76 ? -8.501 -0.565 -7.741 1.00 88.56 76 ARG A O 1
ATOM 632 N N . ASP A 1 77 ? -9.706 -1.322 -9.459 1.00 87.75 77 ASP A N 1
ATOM 633 C CA . ASP A 1 77 ? -10.792 -0.343 -9.360 1.00 87.75 77 ASP A CA 1
ATOM 634 C C . ASP A 1 77 ? -11.811 -0.689 -8.260 1.00 87.75 77 ASP A C 1
ATOM 636 O O . ASP A 1 77 ? -12.487 0.197 -7.732 1.00 87.75 77 ASP A O 1
ATOM 640 N N . ALA A 1 78 ? -11.867 -1.958 -7.853 1.00 91.31 78 ALA A N 1
ATOM 641 C CA . ALA A 1 78 ? -12.768 -2.480 -6.834 1.00 91.31 78 ALA A CA 1
ATOM 642 C C . ALA A 1 78 ? -12.030 -2.717 -5.506 1.00 91.31 78 ALA A C 1
ATOM 644 O O . ALA A 1 78 ? -11.801 -3.856 -5.100 1.00 91.31 78 ALA A O 1
ATOM 645 N N . VAL A 1 79 ? -11.640 -1.631 -4.827 1.00 94.31 79 VAL A N 1
ATOM 646 C CA . VAL A 1 79 ? -10.957 -1.709 -3.521 1.00 94.31 79 VAL A CA 1
ATOM 647 C C . VAL A 1 79 ? -11.862 -2.409 -2.490 1.00 94.31 79 VAL A C 1
ATOM 649 O O . VAL A 1 79 ? -12.947 -1.889 -2.205 1.00 94.31 79 VAL A O 1
ATOM 652 N N . PRO A 1 80 ? -11.441 -3.541 -1.887 1.00 95.81 80 PRO A N 1
ATOM 653 C CA . PRO A 1 80 ? -12.239 -4.255 -0.900 1.00 95.81 80 PRO A CA 1
ATOM 654 C C . PRO A 1 80 ? -12.540 -3.383 0.315 1.00 95.81 80 PRO A C 1
ATOM 656 O O . PRO A 1 80 ? -11.690 -2.617 0.774 1.00 95.81 80 PRO A O 1
ATOM 659 N N . ARG A 1 81 ? -13.738 -3.538 0.888 1.00 94.88 81 ARG A N 1
ATOM 660 C CA . ARG A 1 81 ? -14.166 -2.745 2.049 1.00 94.88 81 ARG A CA 1
ATOM 661 C C . ARG A 1 81 ? -13.193 -2.864 3.225 1.00 94.88 81 ARG A C 1
ATOM 663 O O . ARG A 1 81 ? -12.785 -1.842 3.756 1.00 94.88 81 ARG A O 1
ATOM 670 N N . ALA A 1 82 ? -12.751 -4.079 3.552 1.00 95.25 82 ALA A N 1
ATOM 671 C CA . ALA A 1 82 ? -11.778 -4.307 4.622 1.00 95.25 82 ALA A CA 1
ATOM 672 C C . ALA A 1 82 ? -10.466 -3.529 4.404 1.00 95.25 82 ALA A C 1
ATOM 674 O O . ALA A 1 82 ? -9.937 -2.932 5.338 1.00 95.25 82 ALA A O 1
ATOM 675 N N . LEU A 1 83 ? -9.980 -3.467 3.158 1.00 95.69 83 LEU A N 1
ATOM 676 C CA . LEU A 1 83 ? -8.780 -2.706 2.807 1.00 95.69 83 LEU A CA 1
ATOM 677 C C . LEU A 1 83 ? -9.014 -1.202 2.964 1.00 95.69 83 LEU A C 1
ATOM 679 O O . LEU A 1 83 ? -8.196 -0.493 3.548 1.00 95.69 83 LEU A O 1
ATOM 683 N N . ARG A 1 84 ? -10.155 -0.709 2.476 1.00 95.69 84 ARG A N 1
ATOM 684 C CA . ARG A 1 84 ? -10.546 0.695 2.629 1.00 95.69 84 ARG A CA 1
ATOM 685 C C . ARG A 1 84 ? -10.648 1.094 4.102 1.00 95.69 84 ARG A C 1
ATOM 687 O O . ARG A 1 84 ? -10.162 2.167 4.464 1.00 95.69 84 ARG A O 1
ATOM 694 N N . ASP A 1 85 ? -11.263 0.262 4.933 1.00 95.19 85 ASP A N 1
ATOM 695 C CA . ASP A 1 85 ? -11.448 0.527 6.361 1.00 95.19 85 ASP A CA 1
ATOM 696 C C . ASP A 1 85 ? -10.091 0.542 7.085 1.00 95.19 85 ASP A C 1
ATOM 698 O O . ASP A 1 85 ? -9.805 1.475 7.841 1.00 95.19 85 ASP A O 1
ATOM 702 N N . PHE A 1 86 ? -9.202 -0.403 6.760 1.00 94.56 86 PHE A N 1
ATOM 703 C CA . PHE A 1 86 ? -7.827 -0.431 7.264 1.00 94.56 86 PHE A CA 1
ATOM 704 C C . PHE A 1 86 ? -7.049 0.845 6.906 1.00 94.56 86 PHE A C 1
ATOM 706 O O . PHE A 1 86 ? -6.513 1.525 7.784 1.00 94.56 86 PHE A O 1
ATOM 713 N N . ILE A 1 87 ? -7.052 1.233 5.626 1.00 93.94 87 ILE A N 1
ATOM 714 C CA . ILE A 1 87 ? -6.388 2.455 5.141 1.00 93.94 87 ILE A CA 1
ATOM 715 C C . ILE A 1 87 ? -6.975 3.700 5.809 1.00 93.94 87 ILE A C 1
ATOM 717 O O . ILE A 1 87 ? -6.240 4.625 6.155 1.00 93.94 87 ILE A O 1
ATOM 721 N N . THR A 1 88 ? -8.293 3.735 6.001 1.00 94.31 88 THR A N 1
ATOM 722 C CA . THR A 1 88 ? -8.969 4.854 6.666 1.00 94.31 88 THR A CA 1
ATOM 723 C C . THR A 1 88 ? -8.511 4.972 8.117 1.00 94.31 88 THR A C 1
ATOM 725 O O . THR A 1 88 ? -8.154 6.067 8.548 1.00 94.31 88 THR A O 1
ATOM 728 N N . SER A 1 89 ? -8.432 3.858 8.848 1.00 92.44 89 SER A N 1
ATOM 729 C CA . SER A 1 89 ? -7.895 3.830 10.213 1.00 92.44 89 SER A CA 1
ATOM 730 C C . SER A 1 89 ? -6.435 4.300 10.263 1.00 92.44 89 SER A C 1
ATOM 732 O O . SER A 1 89 ? -6.096 5.191 11.047 1.00 92.44 89 SER A O 1
ATOM 734 N N . ARG A 1 90 ? -5.584 3.795 9.357 1.00 90.56 90 ARG A N 1
ATOM 735 C CA . ARG A 1 90 ? -4.178 4.218 9.202 1.00 90.56 90 ARG A CA 1
ATOM 736 C C . ARG A 1 90 ? -4.061 5.729 8.972 1.00 90.56 90 ARG A C 1
ATOM 738 O O . ARG A 1 90 ? -3.238 6.395 9.597 1.00 90.56 90 ARG A O 1
ATOM 745 N N . ALA A 1 91 ? -4.907 6.281 8.107 1.00 91.12 91 ALA A N 1
ATOM 746 C CA . ALA A 1 91 ? -4.931 7.704 7.792 1.00 91.12 91 ALA A CA 1
ATOM 747 C C . ALA A 1 91 ? -5.398 8.571 8.977 1.00 91.12 91 ALA A C 1
ATOM 749 O O . ALA A 1 91 ? -4.829 9.637 9.213 1.00 91.12 91 ALA A O 1
ATOM 750 N N . LEU A 1 92 ? -6.387 8.107 9.750 1.00 90.25 92 LEU A N 1
ATOM 751 C CA . LEU A 1 92 ? -6.848 8.790 10.964 1.00 90.25 92 LEU A CA 1
ATOM 752 C C . LEU A 1 92 ? -5.773 8.808 12.056 1.00 90.25 92 LEU A C 1
ATOM 754 O O . LEU A 1 92 ? -5.558 9.852 12.668 1.00 90.25 92 LEU A O 1
ATOM 758 N N . ARG A 1 93 ? -5.050 7.698 12.259 1.00 89.88 93 ARG A N 1
ATOM 759 C CA . ARG A 1 93 ? -3.911 7.646 13.194 1.00 89.88 93 ARG A CA 1
ATOM 760 C C . ARG A 1 93 ? -2.830 8.659 12.823 1.00 89.88 93 ARG A C 1
ATOM 762 O O . ARG A 1 93 ? -2.368 9.398 13.686 1.00 89.88 93 ARG A O 1
ATOM 769 N N . ARG A 1 94 ? -2.494 8.749 11.532 1.00 88.25 94 ARG A N 1
ATOM 770 C CA . ARG A 1 94 ? -1.551 9.755 11.023 1.00 88.25 94 ARG A CA 1
ATOM 771 C C . ARG A 1 94 ? -2.049 11.178 11.259 1.00 88.25 94 ARG A C 1
ATOM 773 O O . ARG A 1 94 ? -1.285 12.016 11.720 1.00 88.25 94 ARG A O 1
ATOM 780 N N . ARG A 1 95 ? -3.330 11.450 10.987 1.00 87.56 95 ARG A N 1
ATOM 781 C CA . ARG A 1 95 ? -3.947 12.760 11.257 1.00 87.56 95 ARG A CA 1
ATOM 782 C C . ARG A 1 95 ? -3.864 13.145 12.739 1.00 87.56 95 ARG A C 1
ATOM 784 O O . ARG A 1 95 ? -3.739 14.324 13.039 1.00 87.56 95 ARG A O 1
ATOM 791 N N . ALA A 1 96 ? -3.920 12.168 13.640 1.00 88.62 96 ALA A N 1
ATOM 792 C CA . ALA A 1 96 ? -3.753 12.362 15.077 1.00 88.62 96 ALA A CA 1
ATOM 793 C C . ALA A 1 96 ? -2.279 12.486 15.526 1.00 88.62 96 ALA A C 1
ATOM 795 O O . ALA A 1 96 ? -2.023 12.557 16.723 1.00 88.62 96 ALA A O 1
ATOM 796 N N . GLY A 1 97 ? -1.310 12.488 14.600 1.00 86.75 97 GLY A N 1
ATOM 797 C CA . GLY A 1 97 ? 0.117 12.597 14.918 1.00 86.75 97 GLY A CA 1
ATOM 798 C C . GLY A 1 97 ? 0.724 11.338 15.543 1.00 86.75 97 GLY A C 1
ATOM 799 O O . GLY A 1 97 ? 1.802 11.406 16.126 1.00 86.75 97 GLY A O 1
ATOM 800 N N . LEU A 1 98 ? 0.049 10.188 15.446 1.00 84.69 98 LEU A N 1
ATOM 801 C CA . LEU A 1 98 ? 0.570 8.935 15.990 1.00 84.69 98 LEU A CA 1
ATOM 802 C C . LEU A 1 98 ? 1.725 8.397 15.129 1.00 84.69 98 LEU A C 1
ATOM 804 O O . LEU A 1 98 ? 1.692 8.545 13.900 1.00 84.69 98 LEU A O 1
ATOM 808 N N . PRO A 1 99 ? 2.726 7.738 15.744 1.00 78.25 99 PRO A N 1
ATOM 809 C CA . PRO A 1 99 ? 3.874 7.206 15.022 1.00 78.25 99 PRO A CA 1
ATOM 810 C C . PRO A 1 99 ? 3.452 6.174 13.971 1.00 78.25 99 PRO A C 1
ATOM 812 O O . PRO A 1 99 ? 2.518 5.391 14.173 1.00 78.25 99 PRO A O 1
ATOM 815 N N . ARG A 1 100 ? 4.171 6.155 12.840 1.00 74.06 100 ARG A N 1
ATOM 816 C CA . ARG A 1 100 ? 4.007 5.119 11.814 1.00 74.06 100 ARG A CA 1
ATOM 817 C C . ARG A 1 100 ? 4.451 3.775 12.393 1.00 74.06 100 ARG A C 1
ATOM 819 O O . ARG A 1 100 ? 5.539 3.665 12.950 1.00 74.06 100 ARG A O 1
ATOM 826 N N . THR A 1 101 ? 3.625 2.748 12.222 1.00 71.06 101 THR A N 1
ATOM 827 C CA . THR A 1 101 ? 4.080 1.364 12.367 1.00 71.06 101 THR A CA 1
ATOM 828 C C . THR A 1 101 ? 4.892 1.023 11.126 1.00 71.06 101 THR A C 1
ATOM 830 O O . THR A 1 101 ? 4.331 0.991 10.038 1.00 71.06 101 THR A O 1
ATOM 833 N N . ASP A 1 102 ? 6.200 0.832 11.275 1.00 71.12 102 ASP A N 1
ATOM 834 C CA . ASP A 1 102 ? 7.040 0.358 10.179 1.00 71.12 102 ASP A CA 1
ATOM 835 C C . ASP A 1 102 ? 6.963 -1.173 10.119 1.00 71.12 102 ASP A C 1
ATOM 837 O O . ASP A 1 102 ? 7.449 -1.826 11.048 1.00 71.12 102 ASP A O 1
ATOM 841 N N . PRO A 1 103 ? 6.353 -1.764 9.075 1.00 68.19 103 PRO A N 1
ATOM 842 C CA . PRO A 1 103 ? 6.212 -3.210 9.003 1.00 68.19 103 PRO A CA 1
ATOM 843 C C . PRO A 1 103 ? 7.546 -3.935 8.767 1.00 68.19 103 PRO A C 1
ATOM 845 O O . PRO A 1 103 ? 7.598 -5.148 8.964 1.00 68.19 103 PRO A O 1
ATOM 848 N N . TYR A 1 104 ? 8.606 -3.225 8.368 1.00 69.50 104 TYR A N 1
ATOM 849 C CA . TYR A 1 104 ? 9.933 -3.790 8.111 1.00 69.50 104 TYR A CA 1
ATOM 850 C C . TYR A 1 104 ? 10.881 -3.679 9.309 1.00 69.50 104 TYR A C 1
ATOM 852 O O . TYR A 1 104 ? 11.932 -4.321 9.318 1.00 69.50 104 TYR A O 1
ATOM 860 N N . ARG A 1 105 ? 10.524 -2.911 10.349 1.00 66.25 105 ARG A N 1
ATOM 861 C CA . ARG A 1 105 ? 11.231 -2.980 11.633 1.00 66.25 105 ARG A CA 1
ATOM 862 C C . ARG A 1 105 ? 10.850 -4.291 12.312 1.00 66.25 105 ARG A C 1
ATOM 864 O O . ARG A 1 105 ? 9.743 -4.427 12.830 1.00 66.25 105 ARG A O 1
ATOM 871 N N . ALA A 1 106 ? 11.772 -5.252 12.289 1.00 49.97 106 ALA A N 1
ATOM 872 C CA . ALA A 1 106 ? 11.670 -6.464 13.089 1.00 49.97 106 ALA A CA 1
ATOM 873 C C . ALA A 1 106 ? 11.368 -6.098 14.555 1.00 49.97 106 ALA A C 1
ATOM 875 O O . ALA A 1 106 ? 11.956 -5.157 15.096 1.00 49.97 106 ALA A O 1
ATOM 876 N N . ARG A 1 107 ? 10.413 -6.813 15.158 1.00 47.09 107 ARG A N 1
ATOM 877 C CA . ARG A 1 107 ? 10.278 -6.872 16.616 1.00 47.09 107 ARG A CA 1
ATOM 878 C C . ARG A 1 107 ? 11.374 -7.750 17.190 1.00 47.09 107 ARG A C 1
ATOM 880 O O . ARG A 1 107 ? 11.659 -8.782 16.545 1.00 47.09 107 ARG A O 1
#

Sequence (107 aa):
MVPNDTIHGACSWRSARQAVCHHAFHTGFVEAMSDKPFDYAALDAMTEYEQHRYENGRELAWECRQARLIIRWTRRDAVPRALRDFITSRALRRRAGLPRTDPYRAR

pLDDT: mean 86.29, std 14.37, range [31.77, 96.69]

Foldseek 3Di:
DPPPVPDQDALALVRCLVLQLDPLLCVLQVCLLVVHDDDVVVLVVDDPVSNVSSVNSNQLNLVCVVVVHNDDDDHSVCQDPVSSVSVRVQSNCVVVVHDDDRSPPDD

Radius of gyration: 13.21 Å; chains: 1; bounding box: 32×27×32 Å

Organism: NCBI:txid1981099